Protein AF-A0A433QY68-F1 (afdb_monomer)

Mean predicted aligned error: 8.08 Å

Secondary structure (DSSP, 8-state):
--S----SS--TT--S--SHHHHHHHHHHHHHHHHHTTSS--SS-HHHHHH--EEEEET-TTTHHHH----TT--SGGGS-HHHH-TTSEEEEEESS--HHHHTTTPPPPTTEEEEE--TTSPPPPP-

Structure (mmCIF, N/CA/C/O backbone):
data_AF-A0A433QY68-F1
#
_entry.id   AF-A0A433QY68-F1
#
loop_
_atom_site.group_PDB
_atom_site.id
_atom_site.type_symbol
_atom_site.label_atom_id
_atom_site.label_alt_id
_atom_site.label_comp_id
_atom_site.label_asym_id
_atom_site.label_entity_id
_atom_site.label_seq_id
_atom_site.pdbx_PDB_ins_code
_atom_site.Cartn_x
_atom_site.Cartn_y
_atom_site.Cartn_z
_atom_site.occupancy
_atom_site.B_iso_or_equiv
_atom_site.auth_seq_id
_atom_site.auth_comp_id
_atom_site.auth_asym_id
_atom_site.auth_atom_id
_atom_site.pdbx_PDB_model_num
ATOM 1 N N . MET A 1 1 ? 14.157 -0.987 -27.103 1.00 50.38 1 MET A N 1
ATOM 2 C CA . MET A 1 1 ? 13.584 -0.662 -25.782 1.00 50.38 1 MET A CA 1
ATOM 3 C C . MET A 1 1 ? 14.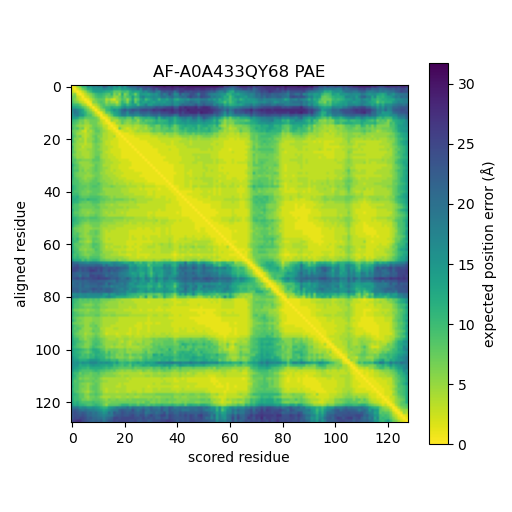743 -0.237 -24.905 1.00 50.38 1 MET A C 1
ATOM 5 O O . MET A 1 1 ? 15.695 -1.000 -24.808 1.00 50.38 1 MET A O 1
ATOM 9 N N . ASP A 1 2 ? 14.707 0.984 -24.376 1.00 59.28 2 ASP A N 1
ATOM 10 C CA . ASP A 1 2 ? 15.854 1.740 -23.837 1.00 59.28 2 ASP A CA 1
ATOM 11 C C . ASP A 1 2 ? 16.405 1.228 -22.486 1.00 59.28 2 ASP A C 1
ATOM 13 O O . ASP A 1 2 ? 16.605 2.000 -21.556 1.00 59.28 2 ASP A O 1
ATOM 17 N N . GLY A 1 3 ? 16.616 -0.082 -22.328 1.00 60.84 3 GLY A N 1
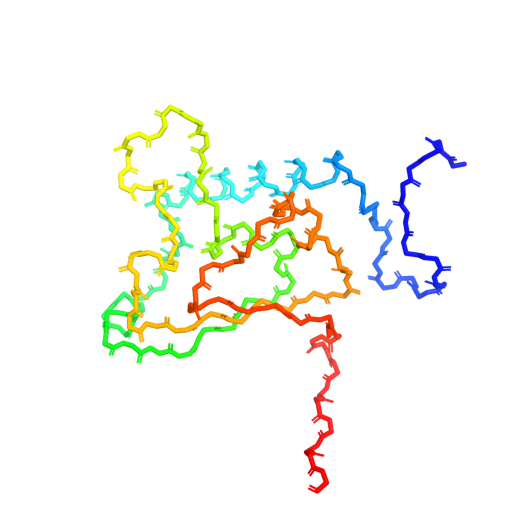ATOM 18 C CA . GLY A 1 3 ? 17.232 -0.663 -21.123 1.00 60.84 3 GLY A CA 1
ATOM 19 C C . GLY A 1 3 ? 16.360 -0.670 -19.857 1.00 60.84 3 GLY A C 1
ATOM 20 O O . GLY A 1 3 ? 16.845 -1.052 -18.797 1.00 60.84 3 GLY A O 1
ATOM 21 N N . ARG A 1 4 ? 15.085 -0.274 -19.957 1.00 67.81 4 ARG A N 1
ATOM 22 C CA . ARG A 1 4 ? 14.089 -0.334 -18.871 1.00 67.81 4 ARG A CA 1
ATOM 23 C C . ARG A 1 4 ? 13.712 -1.785 -18.538 1.00 67.81 4 ARG A C 1
ATOM 25 O O . ARG A 1 4 ? 13.606 -2.618 -19.442 1.00 67.81 4 ARG A O 1
ATOM 32 N N . GLY A 1 5 ? 13.489 -2.077 -17.257 1.00 66.75 5 GLY A N 1
ATOM 33 C CA . GLY A 1 5 ? 13.057 -3.400 -16.793 1.00 66.75 5 GLY A CA 1
ATOM 34 C C . GLY A 1 5 ? 11.572 -3.629 -17.073 1.00 66.75 5 GLY A C 1
ATOM 35 O O . GLY A 1 5 ? 10.768 -2.733 -16.841 1.00 66.75 5 GLY A O 1
ATOM 36 N N . PHE A 1 6 ? 11.197 -4.817 -17.554 1.00 73.19 6 PHE A N 1
ATOM 37 C CA . PHE A 1 6 ? 9.800 -5.233 -17.735 1.00 73.19 6 PHE A CA 1
ATOM 38 C C . PHE A 1 6 ? 9.614 -6.685 -17.288 1.00 73.19 6 PHE A C 1
ATOM 40 O O . PHE A 1 6 ? 10.576 -7.449 -17.164 1.00 73.19 6 PHE A O 1
ATOM 47 N N . LYS A 1 7 ? 8.360 -7.105 -17.090 1.00 68.88 7 LYS A N 1
ATOM 48 C CA . LYS A 1 7 ? 8.036 -8.520 -16.882 1.00 68.88 7 LYS A CA 1
ATOM 49 C C . LYS A 1 7 ? 8.407 -9.318 -18.142 1.00 68.88 7 LYS A C 1
ATOM 51 O O . LYS A 1 7 ? 7.908 -9.031 -19.224 1.00 68.88 7 LYS A O 1
ATOM 56 N N . LEU A 1 8 ? 9.292 -10.308 -17.985 1.00 61.84 8 LEU A N 1
ATOM 57 C CA . LEU A 1 8 ? 9.850 -11.119 -19.081 1.00 61.84 8 LEU A CA 1
ATOM 58 C C . LEU A 1 8 ? 8.807 -12.000 -19.786 1.00 61.84 8 LEU A C 1
ATOM 60 O O . LEU A 1 8 ? 8.969 -12.323 -20.960 1.00 61.84 8 LEU A O 1
ATOM 64 N N . GLU A 1 9 ? 7.744 -12.394 -19.084 1.00 59.09 9 GLU A N 1
ATOM 65 C CA . GLU A 1 9 ? 6.666 -13.184 -19.674 1.00 59.09 9 GLU A CA 1
ATOM 66 C C . GLU A 1 9 ? 5.656 -12.279 -20.379 1.00 59.09 9 GLU A C 1
ATOM 68 O O . GLU A 1 9 ? 5.129 -11.333 -19.793 1.00 59.09 9 GLU A O 1
ATOM 73 N N . THR A 1 10 ? 5.380 -12.611 -21.640 1.00 45.72 10 THR A N 1
ATOM 74 C CA . THR A 1 10 ? 4.569 -11.913 -22.651 1.00 45.72 10 THR A CA 1
ATOM 75 C C . THR A 1 10 ? 3.073 -11.821 -22.327 1.00 45.72 10 THR A C 1
ATOM 77 O O . THR A 1 10 ? 2.229 -11.937 -23.214 1.00 45.72 10 THR A O 1
ATOM 80 N N . ASN A 1 11 ? 2.702 -11.597 -21.068 1.00 51.66 11 ASN A N 1
ATOM 81 C CA . ASN A 1 11 ? 1.333 -11.258 -20.722 1.00 51.66 11 ASN A CA 1
ATOM 82 C C . ASN A 1 11 ? 1.140 -9.735 -20.881 1.00 51.66 11 ASN A C 1
ATOM 84 O O . ASN A 1 11 ? 1.642 -8.985 -20.041 1.00 51.66 11 ASN A O 1
ATOM 88 N N . PRO A 1 12 ? 0.405 -9.248 -21.902 1.00 59.97 12 PRO A N 1
ATOM 89 C CA . PRO A 1 12 ? 0.224 -7.812 -22.156 1.00 59.97 12 PRO A CA 1
ATOM 90 C C . PRO A 1 12 ? -0.582 -7.087 -21.065 1.00 59.97 12 PRO A C 1
ATOM 92 O O . PRO A 1 12 ? -0.813 -5.886 -21.165 1.00 59.97 12 PRO A O 1
ATOM 95 N N . VAL A 1 13 ? -1.027 -7.802 -20.027 1.00 67.06 13 VAL A N 1
ATOM 96 C CA . VAL A 1 13 ? -1.868 -7.279 -18.943 1.00 67.06 13 VAL A CA 1
ATOM 97 C C . VAL A 1 13 ? -1.180 -6.162 -18.145 1.00 67.06 13 VAL A C 1
ATOM 99 O O . VAL A 1 13 ? -1.876 -5.295 -17.627 1.00 67.06 13 VAL A O 1
ATOM 102 N N . TYR A 1 14 ? 0.157 -6.129 -18.071 1.00 70.62 14 TYR A N 1
ATOM 103 C CA . TYR A 1 14 ? 0.884 -5.044 -17.401 1.00 70.62 14 TYR A CA 1
ATOM 104 C C . TYR A 1 14 ? 2.049 -4.527 -18.263 1.00 70.62 14 TYR A C 1
ATOM 106 O O . TYR A 1 14 ? 3.143 -5.089 -18.211 1.00 70.62 14 TYR A O 1
ATOM 114 N N . PRO A 1 15 ? 1.830 -3.472 -19.072 1.00 73.88 15 PRO A N 1
ATOM 115 C CA . PRO A 1 15 ? 2.828 -2.962 -20.013 1.00 73.88 15 PRO A CA 1
ATOM 116 C C . PRO A 1 15 ? 3.825 -1.973 -19.386 1.00 73.88 15 PRO A C 1
ATOM 118 O O . PRO A 1 15 ? 4.661 -1.425 -20.101 1.00 73.88 15 PRO A O 1
ATOM 121 N N . MET A 1 16 ? 3.720 -1.692 -18.084 1.00 78.69 16 MET A N 1
ATOM 122 C CA . MET A 1 16 ? 4.573 -0.705 -17.423 1.00 78.69 16 MET A CA 1
ATOM 123 C C . MET A 1 16 ? 5.942 -1.299 -17.053 1.00 78.69 16 MET A C 1
ATOM 125 O O . MET A 1 16 ? 6.037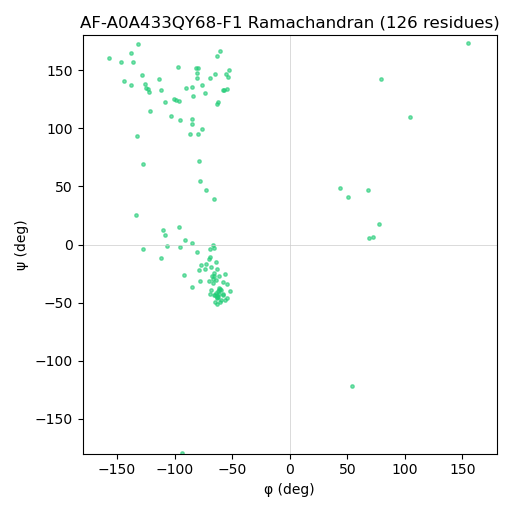 -2.507 -16.806 1.00 78.69 16 MET A O 1
ATOM 129 N N . PRO A 1 17 ? 6.999 -0.466 -16.995 1.00 82.00 17 PRO A N 1
ATOM 130 C CA . PRO A 1 17 ? 8.297 -0.894 -16.488 1.00 82.00 17 PRO A CA 1
ATOM 131 C C . PRO A 1 17 ? 8.224 -1.355 -15.025 1.00 82.00 17 PRO A C 1
ATOM 133 O O . PRO A 1 17 ? 7.247 -1.085 -14.337 1.00 82.00 17 PRO A O 1
ATOM 136 N N . ASN A 1 18 ? 9.261 -2.024 -14.527 1.00 80.25 18 ASN A N 1
ATOM 137 C CA . ASN A 1 18 ? 9.350 -2.501 -13.139 1.00 80.25 18 ASN A CA 1
ATOM 138 C C . ASN A 1 18 ? 10.700 -2.196 -12.463 1.00 80.25 18 ASN A C 1
ATOM 140 O O . ASN A 1 18 ? 11.110 -2.901 -11.549 1.00 80.25 18 ASN A O 1
ATOM 144 N N . ASP A 1 19 ? 11.392 -1.157 -12.920 1.00 82.19 19 ASP A N 1
ATOM 145 C CA . ASP A 1 19 ? 12.687 -0.714 -12.390 1.00 82.19 19 ASP A CA 1
ATOM 146 C C . ASP A 1 19 ? 12.558 0.377 -11.304 1.00 82.19 19 ASP A C 1
ATOM 148 O O . ASP A 1 19 ? 11.467 0.805 -10.920 1.00 82.19 19 ASP A O 1
ATOM 152 N N . SER A 1 20 ? 13.700 0.842 -10.790 1.00 81.88 20 SER A N 1
ATOM 153 C CA . SER A 1 20 ? 13.787 1.844 -9.716 1.00 81.88 20 SER A CA 1
ATOM 154 C C . SER A 1 20 ? 13.099 3.172 -10.039 1.00 81.88 20 SER A C 1
ATOM 156 O O . SER A 1 20 ? 12.561 3.831 -9.142 1.00 81.88 20 SER A O 1
ATOM 158 N N . ASP A 1 21 ? 13.098 3.569 -11.311 1.00 85.38 21 ASP A N 1
ATOM 159 C CA . ASP A 1 21 ? 12.422 4.786 -11.755 1.00 85.38 21 ASP A CA 1
ATOM 160 C C . ASP A 1 21 ? 10.908 4.622 -11.641 1.00 85.38 21 ASP A C 1
ATOM 162 O O . ASP A 1 21 ? 10.211 5.541 -11.204 1.00 85.38 21 ASP A O 1
ATOM 166 N N . GLU A 1 22 ? 10.392 3.436 -11.979 1.00 85.25 22 GLU A N 1
ATOM 167 C CA . GLU A 1 22 ? 8.979 3.128 -11.791 1.00 85.25 22 GLU A CA 1
ATOM 168 C C . GLU A 1 22 ? 8.595 3.092 -10.310 1.00 85.25 22 GLU A C 1
ATOM 170 O O . GLU A 1 22 ? 7.589 3.691 -9.926 1.00 85.25 22 GLU A O 1
ATOM 175 N N . ILE A 1 23 ? 9.413 2.468 -9.457 1.00 84.62 23 ILE A N 1
ATOM 176 C CA . ILE A 1 23 ? 9.202 2.470 -7.999 1.00 84.62 23 ILE A CA 1
ATOM 177 C C . ILE A 1 23 ? 9.093 3.910 -7.483 1.00 84.62 23 ILE A C 1
ATOM 179 O O . ILE A 1 23 ? 8.167 4.252 -6.743 1.00 84.62 23 ILE A O 1
ATOM 183 N N . THR A 1 24 ? 10.005 4.780 -7.919 1.00 85.81 24 THR A N 1
ATOM 184 C CA . THR A 1 24 ? 10.005 6.202 -7.554 1.00 85.81 24 THR A CA 1
ATOM 185 C C . THR A 1 24 ? 8.737 6.903 -8.039 1.00 85.81 24 THR A C 1
ATOM 187 O O . THR A 1 24 ? 8.100 7.633 -7.275 1.00 85.81 24 THR A O 1
ATOM 190 N N . ARG A 1 25 ? 8.321 6.653 -9.287 1.00 88.25 25 ARG A N 1
ATOM 191 C CA . ARG A 1 25 ? 7.085 7.202 -9.860 1.00 88.25 25 ARG A CA 1
ATOM 192 C C . ARG A 1 25 ? 5.852 6.782 -9.054 1.00 88.25 25 ARG A C 1
ATOM 194 O O . ARG A 1 25 ? 5.041 7.641 -8.708 1.00 88.25 25 ARG A O 1
ATOM 201 N N . LEU A 1 26 ? 5.723 5.494 -8.728 1.00 87.62 26 LEU A N 1
ATOM 202 C CA . LEU A 1 26 ? 4.606 4.942 -7.953 1.00 87.62 26 LEU A CA 1
ATOM 203 C C . LEU A 1 26 ? 4.555 5.531 -6.537 1.00 87.62 26 LEU A C 1
ATOM 205 O O . LEU A 1 26 ? 3.494 5.974 -6.093 1.00 87.62 26 LEU A O 1
ATOM 209 N N . ASN A 1 27 ? 5.701 5.624 -5.859 1.00 85.69 27 ASN A N 1
ATOM 210 C CA . ASN A 1 27 ? 5.797 6.223 -4.526 1.00 85.69 27 ASN A CA 1
ATOM 211 C C . ASN A 1 27 ? 5.387 7.704 -4.528 1.00 85.69 27 ASN A C 1
ATOM 213 O O . ASN A 1 27 ? 4.636 8.143 -3.654 1.00 85.69 27 ASN A O 1
ATOM 217 N N . ASN A 1 28 ? 5.830 8.470 -5.530 1.00 86.75 28 ASN A N 1
ATOM 218 C CA . ASN A 1 28 ? 5.474 9.883 -5.670 1.00 86.75 28 ASN A CA 1
ATOM 219 C C . ASN A 1 28 ? 3.974 10.074 -5.912 1.00 86.75 28 ASN A C 1
ATOM 221 O O . ASN A 1 28 ? 3.360 10.961 -5.319 1.00 86.75 28 ASN A O 1
ATOM 225 N N . ILE A 1 29 ? 3.367 9.231 -6.749 1.00 89.19 29 ILE A N 1
ATOM 226 C CA . ILE A 1 29 ? 1.922 9.273 -6.994 1.00 89.19 29 ILE A CA 1
ATOM 227 C C . ILE A 1 29 ? 1.154 8.959 -5.714 1.00 89.19 29 ILE A C 1
ATOM 229 O O . ILE A 1 29 ? 0.240 9.704 -5.364 1.00 89.19 29 ILE A O 1
ATOM 233 N N . GLN A 1 30 ? 1.550 7.918 -4.979 1.00 86.25 30 GLN A N 1
ATOM 234 C CA . GLN A 1 30 ? 0.908 7.577 -3.712 1.00 86.25 30 GLN A CA 1
ATOM 235 C C . GLN A 1 30 ? 0.969 8.743 -2.717 1.00 86.25 30 GLN A C 1
ATOM 237 O O . GLN A 1 30 ? -0.029 9.060 -2.069 1.00 86.25 30 GLN A O 1
ATOM 242 N N . TYR A 1 31 ? 2.116 9.423 -2.631 1.00 84.25 31 TYR A N 1
ATOM 243 C CA . TYR A 1 31 ? 2.269 10.616 -1.803 1.00 84.25 31 TYR A CA 1
ATOM 244 C C . TYR A 1 31 ? 1.327 11.746 -2.228 1.00 84.25 31 TYR A C 1
ATOM 246 O O . TYR A 1 31 ? 0.630 12.306 -1.383 1.00 84.25 31 TYR A O 1
ATOM 254 N N . LEU A 1 32 ? 1.281 12.069 -3.523 1.00 87.81 32 LEU A N 1
ATOM 255 C CA . LEU A 1 32 ? 0.415 13.125 -4.048 1.00 87.81 32 LEU A CA 1
ATOM 256 C C . LEU A 1 32 ? -1.062 12.824 -3.791 1.00 87.81 32 LEU A C 1
ATOM 258 O O . LEU A 1 32 ? -1.808 13.729 -3.425 1.00 87.81 32 LEU A O 1
ATOM 262 N N . ILE A 1 33 ? -1.474 11.560 -3.918 1.00 87.31 33 ILE A N 1
ATOM 263 C CA . ILE A 1 33 ? -2.833 11.121 -3.592 1.00 87.31 33 ILE A CA 1
ATOM 264 C C . ILE A 1 33 ? -3.111 11.325 -2.102 1.00 87.31 33 ILE A C 1
ATOM 266 O O . ILE A 1 33 ? -4.100 11.971 -1.760 1.00 87.31 33 ILE A O 1
ATOM 270 N N . CYS A 1 34 ? -2.239 10.847 -1.208 1.00 85.38 34 CYS A N 1
ATOM 271 C CA . CYS A 1 34 ? -2.429 11.035 0.232 1.00 85.38 34 CYS A CA 1
ATOM 272 C C . CYS A 1 34 ? -2.440 12.520 0.624 1.00 85.38 34 CYS A C 1
ATOM 274 O O . CYS A 1 34 ? -3.223 12.929 1.480 1.00 85.38 34 CYS A O 1
ATOM 276 N N . TYR A 1 35 ? -1.606 13.343 -0.016 1.00 84.38 35 TYR A N 1
ATOM 277 C CA . TYR A 1 35 ? -1.589 14.788 0.187 1.00 84.38 35 TYR A CA 1
ATOM 278 C C . TYR A 1 35 ? -2.896 15.432 -0.287 1.00 84.38 35 TYR A C 1
ATOM 280 O O . TYR A 1 35 ? -3.533 16.155 0.473 1.00 84.38 35 TYR A O 1
ATOM 288 N N . ALA A 1 36 ? -3.356 15.133 -1.502 1.00 87.25 36 ALA A N 1
ATOM 289 C CA . ALA A 1 36 ? -4.616 15.657 -2.027 1.00 87.25 36 ALA A CA 1
ATOM 290 C C . ALA A 1 36 ? -5.818 15.229 -1.167 1.00 87.25 36 ALA A C 1
ATOM 292 O O . ALA A 1 36 ? -6.724 16.020 -0.909 1.00 87.25 36 ALA A O 1
ATOM 293 N N . LEU A 1 37 ? -5.801 13.993 -0.663 1.00 85.69 37 LEU A N 1
ATOM 294 C CA . LEU A 1 37 ? -6.811 13.469 0.248 1.00 85.69 37 LEU A CA 1
ATOM 295 C C . LEU A 1 37 ? -6.602 13.911 1.701 1.00 85.69 37 LEU A C 1
ATOM 297 O O . LEU A 1 37 ? -7.471 13.640 2.520 1.00 85.69 37 LEU A O 1
ATOM 301 N N . GLN A 1 38 ? -5.514 14.595 2.058 1.00 85.56 38 GLN A N 1
ATOM 302 C CA . GLN A 1 38 ? -5.190 14.932 3.453 1.00 85.56 38 GLN A CA 1
ATOM 303 C C . GLN A 1 38 ? -5.264 13.700 4.381 1.00 85.56 38 GLN A C 1
ATOM 305 O O . GLN A 1 38 ? -5.820 13.758 5.477 1.00 85.56 38 GLN A 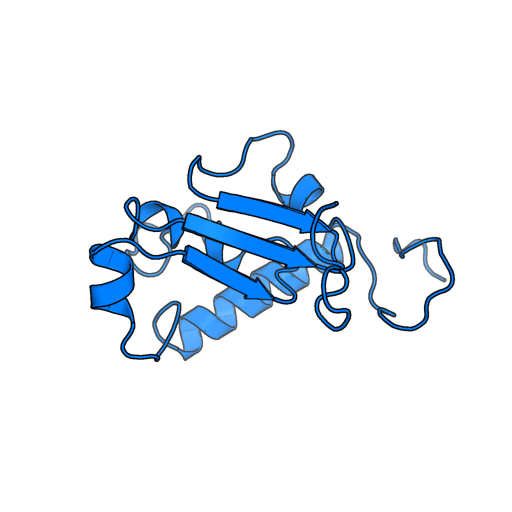O 1
ATOM 310 N N . GLY A 1 39 ? -4.775 12.553 3.905 1.00 83.38 39 GLY A N 1
ATOM 311 C CA . GLY A 1 39 ? -4.861 11.267 4.592 1.00 83.38 39 GLY A CA 1
ATOM 312 C C . GLY A 1 39 ? -4.797 10.081 3.631 1.00 83.38 39 GLY A C 1
ATOM 313 O O . GLY A 1 39 ? -4.818 10.241 2.415 1.00 83.38 39 GLY A O 1
ATOM 314 N N . HIS A 1 40 ? -4.735 8.870 4.185 1.00 85.81 40 HIS A N 1
ATOM 315 C CA . HIS A 1 40 ? -4.590 7.633 3.402 1.00 85.81 40 HIS A CA 1
ATOM 316 C C . HIS A 1 40 ? -5.889 7.142 2.756 1.00 85.81 40 HIS A C 1
ATOM 318 O O . HIS A 1 40 ? -5.851 6.366 1.805 1.00 85.81 40 HIS A O 1
ATOM 324 N N . PHE A 1 41 ? -7.038 7.552 3.289 1.00 89.00 41 PHE A N 1
ATOM 325 C CA . PHE A 1 41 ? -8.360 7.147 2.822 1.00 89.00 41 PHE A CA 1
ATOM 326 C C . PHE A 1 41 ? -9.416 8.179 3.242 1.00 89.00 41 PHE A C 1
ATOM 328 O O . PHE A 1 41 ? -9.209 8.965 4.166 1.00 89.00 41 PHE A O 1
ATOM 335 N N . LYS A 1 42 ? -10.571 8.160 2.568 1.00 90.38 42 LYS A N 1
ATOM 336 C CA . LYS A 1 42 ? -11.763 8.956 2.927 1.00 90.38 42 LYS A CA 1
ATOM 337 C C . LYS A 1 42 ? -12.943 8.121 3.413 1.00 90.38 42 LYS A C 1
ATOM 339 O O . LYS A 1 42 ? -13.910 8.673 3.927 1.00 90.38 42 LYS A O 1
ATOM 344 N N . ALA A 1 43 ? -12.874 6.803 3.247 1.00 90.94 43 ALA A N 1
ATOM 345 C CA . ALA A 1 43 ? -13.914 5.901 3.712 1.00 90.94 43 ALA A CA 1
ATOM 346 C C . ALA A 1 43 ? -14.014 5.931 5.253 1.00 90.94 43 ALA A C 1
ATOM 348 O O . ALA A 1 43 ? -12.985 6.049 5.923 1.00 90.94 43 ALA A O 1
ATOM 349 N N . PRO A 1 44 ? -15.214 5.771 5.838 1.00 94.56 44 PRO A N 1
ATOM 350 C CA . PRO A 1 44 ? -15.423 5.796 7.288 1.00 94.56 44 PRO A CA 1
ATOM 351 C C . PRO A 1 44 ? -14.997 4.472 7.957 1.00 94.56 44 PRO A C 1
ATOM 353 O O . PRO A 1 44 ? -15.771 3.808 8.644 1.00 94.56 44 PRO A O 1
ATOM 356 N N . VAL A 1 45 ? -13.750 4.054 7.730 1.00 94.12 45 VAL A N 1
ATOM 357 C CA . VAL A 1 45 ? -13.195 2.764 8.178 1.00 94.12 45 VAL A CA 1
ATOM 358 C C . VAL A 1 45 ? -12.221 2.900 9.346 1.00 94.12 45 VAL A C 1
ATOM 360 O O . VAL A 1 45 ? -11.747 1.892 9.858 1.00 94.12 45 VAL A O 1
ATOM 363 N N . GLU A 1 46 ? -11.948 4.119 9.812 1.00 93.81 46 GLU A N 1
ATOM 364 C CA . GLU A 1 46 ? -10.946 4.385 10.850 1.00 93.81 46 GLU A CA 1
ATOM 365 C C . GLU A 1 46 ? -11.192 3.585 12.139 1.00 93.81 46 GLU A C 1
ATOM 367 O O . GLU A 1 46 ? -10.290 2.914 12.633 1.00 93.81 46 GLU A O 1
ATOM 372 N N . GLU A 1 47 ? -12.424 3.573 12.648 1.00 96.44 47 GLU A N 1
ATOM 373 C CA . GLU A 1 47 ? -12.756 2.809 13.857 1.00 96.44 47 GLU A CA 1
ATOM 374 C C . GLU A 1 47 ? -12.651 1.294 13.642 1.00 96.44 47 GLU A C 1
ATOM 376 O O . GLU A 1 47 ? -12.303 0.552 14.558 1.00 96.44 47 GLU A O 1
ATOM 381 N N . HIS A 1 48 ? -12.887 0.814 12.419 1.00 97.31 48 HIS A N 1
ATOM 382 C CA . HIS A 1 48 ? -12.676 -0.592 12.076 1.00 97.31 48 HIS A CA 1
ATOM 383 C C . HIS A 1 48 ? -11.179 -0.925 12.079 1.00 97.31 48 HIS A C 1
ATOM 385 O O . HIS A 1 48 ? -10.774 -1.933 12.654 1.00 97.31 48 HIS A O 1
ATOM 391 N N . LEU A 1 49 ? -10.350 -0.042 11.518 1.00 95.69 49 LEU A N 1
ATOM 392 C CA . LEU A 1 49 ? -8.895 -0.182 11.514 1.00 95.69 49 LEU A CA 1
ATOM 393 C C . LEU A 1 49 ? -8.304 -0.165 12.933 1.00 95.69 49 LEU A C 1
ATOM 395 O O . LEU A 1 49 ? -7.417 -0.966 13.233 1.00 95.69 49 LEU A O 1
ATOM 399 N N . LYS A 1 50 ? -8.821 0.693 13.824 1.00 95.44 50 LYS A N 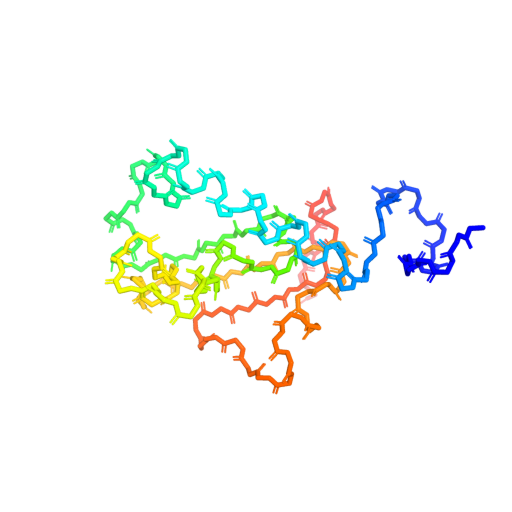1
ATOM 400 C CA . LYS A 1 50 ? -8.429 0.730 15.245 1.00 95.44 50 LYS A CA 1
ATOM 401 C C . LYS A 1 50 ? -8.809 -0.553 15.986 1.00 95.44 50 LYS A C 1
ATOM 403 O O . LYS A 1 50 ? -7.993 -1.081 16.739 1.00 95.44 50 LYS A O 1
ATOM 408 N N . ARG A 1 51 ? -10.023 -1.075 15.756 1.00 97.12 51 ARG A N 1
ATOM 409 C CA . ARG A 1 51 ? -10.480 -2.351 16.344 1.00 97.12 51 ARG A CA 1
ATOM 410 C C . ARG A 1 51 ? -9.670 -3.552 15.859 1.00 97.12 51 ARG A C 1
ATOM 412 O O . ARG A 1 51 ? -9.519 -4.510 16.608 1.00 97.12 51 ARG A O 1
ATOM 419 N N . GLY A 1 52 ? -9.155 -3.484 14.636 1.00 96.88 52 GLY A N 1
ATOM 420 C CA . GLY A 1 52 ? -8.400 -4.555 14.005 1.00 96.88 52 GLY A CA 1
ATOM 421 C C . GLY A 1 52 ? -9.232 -5.281 12.958 1.00 96.88 52 GLY A C 1
ATOM 422 O O . GLY A 1 52 ? -10.169 -6.014 13.270 1.00 96.88 52 GLY A O 1
ATOM 423 N N . ILE A 1 53 ? -8.874 -5.074 11.694 1.00 97.25 53 ILE A N 1
ATOM 424 C CA . ILE A 1 53 ? -9.461 -5.757 10.540 1.00 97.25 53 ILE A CA 1
ATOM 425 C C . ILE A 1 53 ? -8.365 -6.294 9.621 1.00 97.25 53 ILE A C 1
ATOM 427 O O . ILE A 1 53 ? -7.176 -6.022 9.796 1.00 97.25 53 ILE A O 1
ATOM 431 N N . ARG A 1 54 ? -8.777 -7.075 8.623 1.00 96.56 54 ARG A N 1
ATOM 432 C CA . ARG A 1 54 ? -7.910 -7.479 7.517 1.00 96.56 54 ARG A CA 1
ATOM 433 C C . ARG A 1 54 ? -8.189 -6.583 6.320 1.00 96.56 54 ARG A C 1
ATOM 435 O O . ARG A 1 54 ? -9.335 -6.491 5.884 1.00 96.56 54 ARG A O 1
ATOM 442 N N . VAL A 1 55 ? -7.149 -5.938 5.814 1.00 95.88 55 VAL A N 1
ATOM 443 C CA . VAL A 1 55 ? -7.204 -4.996 4.697 1.00 95.88 55 VAL A CA 1
ATOM 444 C C . VAL A 1 55 ? -6.490 -5.609 3.501 1.00 95.88 55 VAL A C 1
ATOM 446 O O . VAL A 1 55 ? -5.385 -6.131 3.639 1.00 95.88 55 VAL A O 1
ATOM 449 N N . LEU A 1 56 ? -7.128 -5.536 2.336 1.00 94.44 56 LEU A N 1
ATOM 450 C CA . LEU A 1 56 ? -6.553 -5.946 1.060 1.00 94.44 56 LEU A CA 1
ATOM 451 C C . LEU A 1 56 ? -6.251 -4.698 0.225 1.00 94.44 56 LEU A C 1
ATOM 453 O O . LEU A 1 56 ? -7.158 -3.917 -0.055 1.00 94.44 56 LEU A O 1
ATOM 457 N N . ASP A 1 57 ? -4.992 -4.542 -0.167 1.00 92.56 57 ASP A N 1
ATOM 458 C CA . ASP A 1 57 ? -4.503 -3.512 -1.082 1.00 92.56 57 ASP A CA 1
ATOM 459 C C . ASP A 1 57 ? -4.268 -4.159 -2.459 1.00 92.56 57 ASP A C 1
ATOM 461 O O . ASP A 1 57 ? -3.427 -5.052 -2.614 1.00 92.56 57 ASP A O 1
ATOM 465 N N . VAL A 1 58 ? -5.095 -3.795 -3.439 1.00 92.44 58 VAL A N 1
ATOM 466 C CA . VAL A 1 58 ? -5.138 -4.426 -4.767 1.00 92.44 58 VAL A CA 1
ATOM 467 C C . VAL A 1 58 ? -4.381 -3.571 -5.769 1.00 92.44 58 VAL A C 1
ATOM 469 O O . VAL A 1 58 ? -4.722 -2.408 -5.957 1.00 92.44 58 VAL A O 1
ATOM 472 N N . GLY A 1 59 ? -3.404 -4.163 -6.458 1.00 89.38 59 GLY A N 1
ATOM 473 C CA . GLY A 1 59 ? -2.488 -3.407 -7.310 1.00 89.38 59 GLY A CA 1
ATOM 474 C C . GLY A 1 59 ? -1.579 -2.519 -6.465 1.00 89.38 59 GLY A C 1
ATOM 475 O O . GLY A 1 59 ? -1.451 -1.325 -6.731 1.00 89.38 59 GLY A O 1
ATOM 476 N N . CYS A 1 60 ? -1.005 -3.089 -5.400 1.00 90.38 60 CYS A N 1
ATOM 477 C CA . CYS A 1 60 ? -0.286 -2.323 -4.385 1.00 90.38 60 CYS A CA 1
ATOM 478 C C . CYS A 1 60 ? 1.038 -1.720 -4.890 1.00 90.38 60 CYS A C 1
ATOM 480 O O . CYS A 1 60 ? 1.660 -0.926 -4.178 1.00 90.38 60 CYS A O 1
ATOM 482 N N . GLY A 1 61 ? 1.514 -2.110 -6.079 1.00 89.62 61 GLY A N 1
ATOM 483 C CA . GLY A 1 61 ? 2.783 -1.675 -6.652 1.00 89.62 61 GLY A CA 1
ATOM 484 C C . GLY A 1 61 ? 3.948 -1.927 -5.695 1.00 89.62 61 GLY A C 1
ATOM 485 O O . GLY A 1 61 ? 4.166 -3.043 -5.229 1.00 89.62 61 GLY A O 1
ATOM 486 N N . ALA A 1 62 ? 4.667 -0.859 -5.347 1.00 87.19 62 ALA A N 1
ATOM 487 C CA . ALA A 1 62 ? 5.759 -0.868 -4.370 1.00 87.19 62 ALA A CA 1
ATOM 488 C C . ALA A 1 62 ? 5.308 -1.089 -2.904 1.00 87.19 62 ALA A C 1
ATOM 490 O O . ALA A 1 62 ? 6.137 -1.155 -2.000 1.00 87.19 62 ALA A O 1
ATOM 491 N N . GLY A 1 63 ? 4.001 -1.171 -2.632 1.00 87.81 63 GLY A N 1
ATOM 492 C CA . GLY A 1 63 ? 3.450 -1.345 -1.284 1.00 87.81 63 GLY A CA 1
ATOM 493 C C . GLY A 1 63 ? 3.436 -0.062 -0.448 1.00 87.81 63 GLY A C 1
ATOM 494 O O . GLY A 1 63 ? 3.325 -0.112 0.783 1.00 87.81 63 GLY A O 1
ATOM 495 N N . ALA A 1 64 ? 3.561 1.095 -1.102 1.00 86.44 64 ALA A N 1
ATOM 496 C CA . ALA A 1 64 ? 3.698 2.398 -0.465 1.00 86.44 64 ALA A CA 1
ATOM 497 C C . ALA A 1 64 ? 2.504 2.760 0.432 1.00 86.44 64 ALA A C 1
ATOM 499 O O . ALA A 1 64 ? 2.696 3.268 1.532 1.00 86.44 64 ALA A O 1
ATOM 500 N N . TRP A 1 65 ? 1.272 2.449 0.034 1.00 88.00 65 TRP A N 1
ATOM 501 C CA . TRP A 1 65 ? 0.096 2.800 0.836 1.00 88.00 65 TRP A CA 1
ATOM 502 C C . TRP A 1 65 ? 0.158 2.209 2.257 1.00 88.00 65 TRP A C 1
ATOM 504 O O . TRP A 1 65 ? -0.046 2.906 3.252 1.00 88.00 65 TRP A O 1
ATOM 514 N N . CYS A 1 66 ? 0.566 0.942 2.368 1.00 86.19 66 CYS A N 1
ATOM 515 C CA . CYS A 1 66 ? 0.714 0.264 3.654 1.00 86.19 66 CYS A CA 1
ATOM 516 C C . CYS A 1 66 ? 1.999 0.658 4.408 1.00 86.19 66 CYS A C 1
ATOM 518 O O . CYS A 1 66 ? 2.028 0.628 5.644 1.00 86.19 66 CYS A O 1
ATOM 520 N N . THR A 1 67 ? 3.079 0.985 3.684 1.00 81.19 67 THR A N 1
ATOM 521 C CA . THR A 1 67 ? 4.450 0.954 4.232 1.00 81.19 67 THR A CA 1
ATOM 522 C C . THR A 1 67 ? 5.284 2.223 4.068 1.00 81.19 67 THR A C 1
ATOM 524 O O . THR A 1 67 ? 6.399 2.267 4.600 1.00 81.19 67 THR A O 1
ATOM 527 N N . LEU A 1 68 ? 4.796 3.254 3.383 1.00 70.06 68 LEU A N 1
ATOM 528 C CA . LEU A 1 68 ? 5.595 4.434 3.064 1.00 70.06 68 LEU A CA 1
ATOM 529 C C . LEU A 1 68 ? 5.814 5.319 4.298 1.00 70.06 68 LEU A C 1
ATOM 531 O O . LEU A 1 68 ? 4.876 5.687 5.002 1.00 70.06 68 LEU A O 1
ATOM 535 N N . ASN A 1 69 ? 7.078 5.679 4.523 1.00 52.84 69 ASN A N 1
ATOM 536 C CA . ASN A 1 69 ? 7.454 6.914 5.202 1.00 52.84 69 ASN A CA 1
ATOM 537 C C . ASN A 1 69 ? 7.711 7.925 4.083 1.00 52.84 69 ASN A C 1
ATOM 539 O O . ASN A 1 69 ? 8.701 7.794 3.362 1.00 52.84 69 ASN A O 1
ATOM 543 N N . SER A 1 70 ? 6.825 8.889 3.876 1.00 47.44 70 SER A N 1
ATOM 544 C CA . SER A 1 70 ? 7.047 9.884 2.827 1.00 47.44 70 SER A CA 1
ATOM 545 C C . SER A 1 70 ?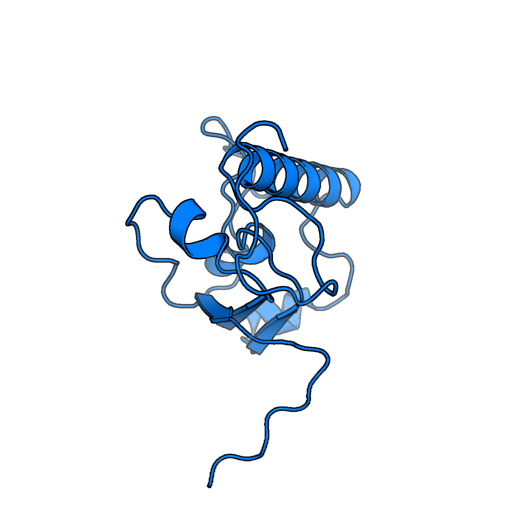 8.095 10.884 3.314 1.00 47.44 70 SER A C 1
ATOM 547 O O . SER A 1 70 ? 7.741 11.792 4.045 1.00 47.44 70 SER A O 1
ATOM 549 N N . PHE A 1 71 ? 9.351 10.717 2.890 1.00 48.28 71 PHE A N 1
ATOM 550 C CA . PHE A 1 71 ? 10.527 11.579 3.119 1.00 48.28 71 PHE A CA 1
ATOM 551 C C . PHE A 1 71 ? 11.271 11.489 4.476 1.00 48.28 71 PHE A C 1
ATOM 553 O O . PHE A 1 71 ? 10.656 11.429 5.536 1.00 48.28 71 PHE A O 1
ATOM 560 N N . PRO A 1 72 ? 12.622 11.590 4.467 1.00 44.78 72 PRO A N 1
ATOM 561 C CA . PRO A 1 72 ? 13.469 11.616 5.671 1.00 44.78 72 PRO A CA 1
ATOM 562 C C . PRO A 1 72 ? 13.282 12.859 6.562 1.00 44.78 72 PRO A C 1
ATOM 564 O O . PRO A 1 72 ? 13.887 12.940 7.625 1.00 44.78 72 PRO A O 1
ATOM 567 N N . PHE A 1 73 ? 12.441 13.815 6.156 1.00 47.66 73 PHE A N 1
ATOM 568 C CA . PHE A 1 73 ? 12.147 15.040 6.911 1.00 47.66 73 PHE A CA 1
ATOM 569 C C . PHE A 1 73 ? 10.718 15.070 7.491 1.00 47.66 73 PHE A C 1
ATOM 571 O O . PHE A 1 73 ? 10.218 16.104 7.927 1.00 47.66 73 PHE A O 1
ATOM 578 N N . ALA A 1 74 ? 10.029 13.932 7.481 1.00 47.12 74 ALA A N 1
ATOM 579 C CA . ALA A 1 74 ? 8.631 13.818 7.856 1.00 47.12 74 ALA A CA 1
ATOM 580 C C . ALA A 1 74 ? 8.419 13.609 9.360 1.00 47.12 74 ALA A C 1
ATOM 582 O O . ALA A 1 74 ? 8.415 12.484 9.854 1.00 47.12 74 ALA A O 1
ATOM 583 N N . THR A 1 75 ? 8.180 14.693 10.095 1.00 50.41 75 THR A N 1
ATOM 584 C CA . THR A 1 75 ? 7.670 14.660 11.480 1.00 50.41 75 THR A CA 1
ATOM 585 C C . THR A 1 75 ? 6.136 14.702 11.555 1.00 50.41 75 THR A C 1
ATOM 587 O O . THR A 1 75 ? 5.574 14.738 12.648 1.00 50.41 75 THR A O 1
ATOM 590 N N . SER A 1 76 ? 5.431 14.683 10.413 1.00 56.69 76 SER A N 1
ATOM 591 C CA . SER A 1 76 ? 3.970 14.818 10.364 1.00 56.69 76 SER A CA 1
ATOM 592 C C . SER A 1 7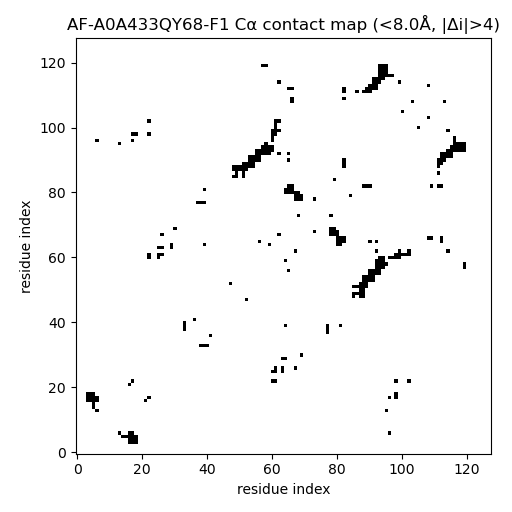6 ? 3.229 13.483 10.565 1.00 56.69 76 SER A C 1
ATOM 594 O O . SER A 1 76 ? 3.558 12.495 9.902 1.00 56.69 76 SER A O 1
ATOM 596 N N . PRO A 1 77 ? 2.153 13.437 11.383 1.00 52.69 77 PRO A N 1
ATOM 597 C CA . PRO A 1 77 ? 1.282 12.266 11.522 1.00 52.69 77 PRO A CA 1
ATOM 598 C C . PRO A 1 77 ? 0.667 11.771 10.206 1.00 52.69 77 PRO A C 1
ATOM 600 O O . PRO A 1 77 ? 0.390 10.582 10.076 1.00 52.69 77 PRO A O 1
ATOM 603 N N . LEU A 1 78 ? 0.516 12.656 9.212 1.00 51.03 78 LEU A N 1
ATOM 604 C CA . LEU A 1 78 ? 0.013 12.316 7.874 1.00 51.03 78 LEU A CA 1
ATOM 605 C C . LEU A 1 78 ? 0.996 11.477 7.042 1.00 51.03 78 LEU A C 1
ATOM 607 O O . LEU A 1 78 ? 0.616 10.934 6.009 1.00 51.03 78 LEU A O 1
ATOM 611 N N . GLN A 1 79 ? 2.251 11.368 7.477 1.00 50.91 79 GLN A N 1
ATOM 612 C CA . GLN A 1 79 ? 3.321 10.668 6.760 1.00 50.91 79 GLN A CA 1
ATOM 613 C C . GLN A 1 79 ? 3.721 9.347 7.441 1.00 50.91 79 GLN A C 1
ATOM 615 O O . GLN A 1 79 ? 4.698 8.717 7.037 1.00 50.91 79 GLN A O 1
ATOM 620 N N . GLN A 1 80 ? 2.966 8.911 8.460 1.00 61.09 80 GLN A N 1
ATOM 621 C CA . GLN A 1 80 ? 3.162 7.616 9.111 1.00 61.09 80 GLN A CA 1
ATOM 622 C C . GLN A 1 80 ? 2.528 6.473 8.306 1.00 61.09 80 GLN A C 1
ATOM 624 O O . GLN A 1 80 ? 1.433 6.603 7.754 1.00 61.09 80 GLN A O 1
ATOM 629 N N . LYS A 1 81 ? 3.206 5.321 8.312 1.00 77.50 81 LYS A N 1
ATOM 630 C CA . LYS A 1 81 ? 2.741 4.064 7.706 1.00 77.50 81 LYS A CA 1
ATOM 631 C C . LYS A 1 81 ? 1.392 3.650 8.300 1.00 77.50 81 LYS A C 1
ATOM 633 O O . LYS A 1 81 ? 1.282 3.577 9.526 1.00 77.50 81 LYS A O 1
ATOM 638 N N . LEU A 1 82 ? 0.414 3.268 7.472 1.00 86.94 82 LEU A N 1
ATOM 639 C CA . LEU A 1 82 ? -0.858 2.693 7.946 1.00 86.94 82 LEU A CA 1
ATOM 640 C C . LEU A 1 82 ? -0.644 1.522 8.906 1.00 86.94 82 LEU A C 1
ATOM 642 O O . LEU A 1 82 ? -1.294 1.441 9.945 1.00 86.94 82 LEU A O 1
ATOM 646 N N . ALA A 1 83 ? 0.341 0.678 8.603 1.00 88.25 83 ALA A N 1
ATOM 647 C CA . ALA A 1 83 ? 0.757 -0.431 9.449 1.00 88.25 83 ALA A CA 1
ATOM 648 C C . ALA A 1 83 ? 1.109 -0.013 10.891 1.00 88.25 83 ALA A C 1
ATOM 650 O O . ALA A 1 83 ? 0.854 -0.762 11.830 1.00 88.25 83 ALA A O 1
ATOM 651 N N . ARG A 1 84 ? 1.681 1.186 11.075 1.00 87.06 84 ARG A N 1
ATOM 652 C CA . ARG A 1 84 ? 2.026 1.740 12.394 1.00 87.06 84 ARG A CA 1
ATOM 653 C C . ARG A 1 84 ? 0.850 2.445 13.057 1.00 87.06 84 ARG A C 1
ATOM 655 O O . ARG A 1 84 ? 0.718 2.362 14.270 1.00 87.06 84 ARG A O 1
ATOM 662 N N . LEU A 1 85 ? 0.021 3.129 12.270 1.00 88.50 85 LEU A N 1
ATOM 663 C CA . LEU A 1 85 ? -1.177 3.811 12.768 1.00 88.50 85 LEU A CA 1
ATOM 664 C C . LEU A 1 85 ? -2.227 2.816 13.281 1.00 88.50 85 LEU A C 1
ATOM 666 O O . LEU A 1 85 ? -2.933 3.107 14.243 1.00 88.50 85 LEU A O 1
ATOM 670 N N . TYR A 1 86 ? -2.303 1.636 12.664 1.00 93.06 86 TYR A N 1
ATOM 671 C CA . TYR A 1 86 ? -3.302 0.614 12.964 1.00 93.06 86 TYR A CA 1
ATOM 672 C C . TYR A 1 86 ? -2.639 -0.745 13.236 1.00 93.06 86 TYR A C 1
ATOM 674 O O . TYR A 1 86 ? -2.786 -1.673 12.438 1.00 93.06 86 TYR A O 1
ATOM 682 N N . PRO A 1 87 ? -1.913 -0.894 14.362 1.00 94.25 87 PRO A N 1
ATOM 683 C CA . PRO A 1 87 ? -1.167 -2.117 14.674 1.00 94.25 87 PRO A CA 1
ATOM 684 C C . PRO A 1 87 ? -2.076 -3.331 14.914 1.00 94.25 87 PRO A C 1
ATOM 686 O O . PRO A 1 87 ? -1.653 -4.463 14.705 1.00 94.25 87 PRO A O 1
ATOM 689 N N . SER A 1 88 ? -3.332 -3.101 15.311 1.00 96.50 88 SER A N 1
ATOM 690 C CA . SER A 1 88 ? -4.355 -4.143 15.471 1.00 96.50 88 SER A CA 1
ATOM 691 C C . SER A 1 88 ? -4.875 -4.686 14.135 1.00 96.50 88 SER A C 1
ATOM 693 O O . SER A 1 88 ? -5.524 -5.729 14.107 1.00 96.50 88 SER A O 1
ATOM 695 N N . SER A 1 89 ? -4.639 -3.972 13.031 1.00 96.81 89 SER A N 1
ATOM 696 C CA . SER A 1 89 ? -5.049 -4.383 11.689 1.00 96.81 89 SER A CA 1
ATOM 697 C C . SER A 1 89 ? -3.908 -5.054 10.942 1.00 96.81 89 SER A C 1
ATOM 699 O O . SER A 1 89 ? -2.735 -4.761 11.164 1.00 96.81 89 SER A O 1
ATOM 701 N N . THR A 1 90 ? -4.277 -5.934 10.016 1.00 96.50 90 THR A N 1
ATOM 702 C CA . THR A 1 90 ? -3.347 -6.614 9.110 1.00 96.50 90 THR A CA 1
ATOM 703 C C . THR A 1 90 ? -3.596 -6.170 7.679 1.00 96.50 90 THR A C 1
ATOM 705 O O . THR A 1 90 ? -4.742 -5.968 7.276 1.00 96.50 90 THR A O 1
ATOM 708 N N . PHE A 1 91 ? -2.521 -6.029 6.916 1.00 95.00 91 PHE A N 1
ATOM 709 C CA . PHE A 1 91 ? -2.539 -5.532 5.550 1.00 95.00 91 PHE A CA 1
ATOM 710 C C . PHE A 1 91 ? -1.918 -6.570 4.618 1.00 95.00 91 PHE A C 1
ATOM 712 O O . PHE A 1 91 ? -0.836 -7.100 4.882 1.00 95.00 91 PHE A O 1
ATOM 719 N N . VAL A 1 92 ? -2.609 -6.862 3.522 1.00 94.44 92 VAL A N 1
ATOM 720 C CA . VAL A 1 92 ? -2.123 -7.745 2.462 1.00 94.44 92 VAL A CA 1
ATOM 721 C C . VAL A 1 92 ? -2.108 -6.954 1.165 1.00 94.44 92 VAL A C 1
ATOM 723 O O . VAL A 1 92 ? -3.165 -6.556 0.685 1.00 94.44 92 VAL A O 1
ATOM 726 N N . GLY A 1 93 ? -0.923 -6.719 0.610 1.00 92.19 93 GLY A N 1
ATOM 727 C CA . GLY A 1 93 ? -0.758 -6.139 -0.719 1.00 92.19 93 GLY A CA 1
ATOM 728 C C . GLY A 1 93 ? -0.704 -7.227 -1.785 1.00 92.19 93 GLY A C 1
ATOM 729 O O . GLY A 1 93 ? -0.017 -8.235 -1.615 1.00 92.19 93 GLY A O 1
ATOM 730 N N . THR A 1 94 ? -1.429 -7.035 -2.881 1.00 91.94 94 THR A N 1
ATOM 731 C CA . THR A 1 94 ? -1.392 -7.927 -4.044 1.00 91.94 94 THR A CA 1
ATOM 732 C C . THR A 1 94 ? -1.014 -7.150 -5.288 1.00 91.94 94 THR A C 1
ATOM 734 O O . THR A 1 94 ? -1.563 -6.076 -5.531 1.00 91.94 94 THR A O 1
ATOM 737 N N . ASP A 1 95 ? -0.097 -7.694 -6.081 1.00 89.44 95 ASP A N 1
ATOM 738 C CA . ASP A 1 95 ? 0.261 -7.124 -7.378 1.00 89.44 95 ASP A CA 1
ATOM 739 C C . ASP A 1 95 ? 0.640 -8.221 -8.383 1.00 89.44 95 ASP A C 1
ATOM 741 O O . ASP A 1 95 ? 1.031 -9.329 -8.013 1.00 89.44 95 ASP A O 1
ATOM 745 N N . LEU A 1 96 ? 0.535 -7.913 -9.673 1.00 87.62 96 LEU A N 1
ATOM 746 C CA . LEU A 1 96 ? 0.943 -8.791 -10.768 1.00 87.62 96 LEU A CA 1
ATOM 747 C C . LEU A 1 96 ? 2.464 -8.876 -10.926 1.00 87.62 96 LEU A C 1
ATOM 749 O O . LEU A 1 96 ? 2.964 -9.815 -11.568 1.00 87.62 96 LEU A O 1
ATOM 753 N N . VAL A 1 97 ? 3.184 -7.877 -10.410 1.00 83.12 97 VAL A N 1
ATOM 754 C CA . VAL A 1 97 ? 4.635 -7.741 -10.519 1.00 83.12 97 VAL A CA 1
ATOM 755 C C . VAL A 1 97 ? 5.249 -7.574 -9.134 1.00 83.12 97 VAL A C 1
ATOM 757 O O . VAL A 1 97 ? 4.749 -6.848 -8.281 1.00 83.12 97 VAL A O 1
ATOM 760 N N . ASN A 1 98 ? 6.376 -8.247 -8.913 1.00 82.50 98 ASN A N 1
ATOM 761 C CA . ASN A 1 98 ? 7.120 -8.157 -7.664 1.00 82.50 98 ASN A CA 1
ATOM 762 C C . ASN A 1 98 ? 7.960 -6.872 -7.583 1.00 82.50 98 ASN A C 1
ATOM 764 O O . ASN A 1 98 ? 9.177 -6.924 -7.705 1.00 82.50 98 ASN A O 1
ATOM 768 N N . ILE A 1 99 ? 7.307 -5.726 -7.411 1.00 80.81 99 ILE A N 1
ATOM 769 C CA . ILE A 1 99 ? 7.972 -4.414 -7.295 1.00 80.81 99 ILE A CA 1
ATOM 770 C C . ILE A 1 99 ? 8.253 -4.068 -5.820 1.00 80.81 99 ILE A C 1
ATOM 772 O O . ILE A 1 99 ? 9.183 -3.334 -5.475 1.00 80.81 99 ILE A O 1
ATOM 776 N N . PHE A 1 100 ? 7.455 -4.626 -4.911 1.00 79.81 100 PHE A N 1
ATOM 777 C CA . PHE A 1 100 ? 7.547 -4.359 -3.480 1.00 79.81 100 PHE A CA 1
ATOM 778 C C . PHE A 1 100 ? 8.807 -4.953 -2.831 1.00 79.81 100 PHE A C 1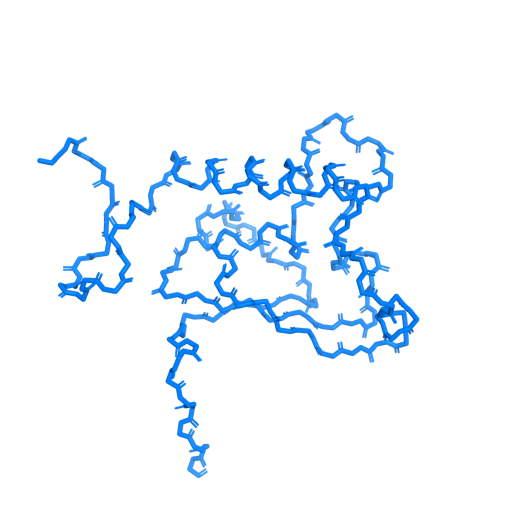
ATOM 780 O O . PHE A 1 100 ? 9.331 -4.333 -1.914 1.00 79.81 100 PHE A O 1
ATOM 787 N N . ASN A 1 101 ? 9.353 -6.087 -3.294 1.00 77.56 101 ASN A N 1
ATOM 788 C CA . ASN A 1 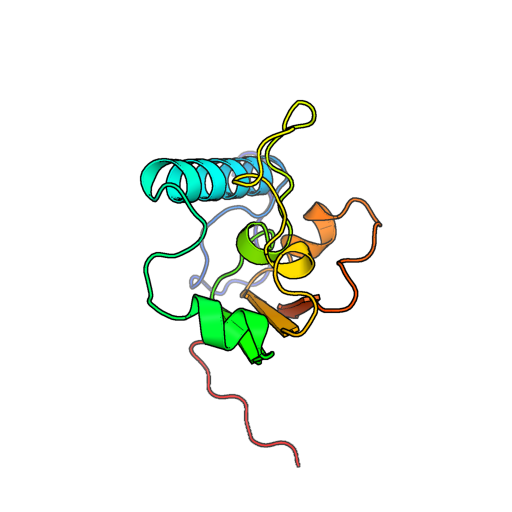101 ? 10.577 -6.647 -2.696 1.00 77.56 101 ASN A CA 1
ATOM 789 C C . ASN A 1 101 ? 11.785 -5.711 -2.850 1.00 77.56 101 ASN A C 1
ATOM 791 O O . ASN A 1 101 ? 12.517 -5.486 -1.884 1.00 77.56 101 ASN A O 1
ATOM 795 N N . ASP A 1 102 ? 11.947 -5.123 -4.034 1.00 74.62 102 ASP A N 1
ATOM 796 C CA . ASP A 1 102 ? 13.031 -4.179 -4.323 1.00 74.62 102 ASP A CA 1
ATOM 797 C C . ASP A 1 102 ? 12.858 -2.873 -3.535 1.00 74.62 102 ASP A C 1
ATOM 799 O O . ASP A 1 102 ? 13.827 -2.218 -3.153 1.00 74.62 102 ASP A O 1
ATOM 803 N N . SER A 1 103 ? 11.612 -2.536 -3.192 1.00 70.38 103 SER A N 1
ATOM 804 C CA . SER A 1 103 ? 11.265 -1.329 -2.437 1.00 70.38 103 SER A CA 1
ATOM 805 C C . SER A 1 103 ? 11.740 -1.359 -0.979 1.00 70.38 103 SER A C 1
ATOM 807 O O . SER A 1 103 ? 11.855 -0.304 -0.351 1.00 70.38 103 SER A O 1
ATOM 809 N N . PHE A 1 104 ? 12.042 -2.538 -0.422 1.00 68.75 104 PHE A N 1
ATOM 810 C CA . PHE A 1 104 ? 12.499 -2.661 0.963 1.00 68.75 104 PHE A CA 1
ATOM 811 C C . PHE A 1 104 ? 14.023 -2.708 1.138 1.00 68.75 104 PHE A C 1
ATOM 813 O O . PHE A 1 104 ? 14.467 -2.732 2.285 1.00 68.75 104 PHE A O 1
ATOM 820 N N . ASN A 1 105 ? 14.840 -2.685 0.072 1.00 65.50 105 ASN A N 1
ATOM 821 C CA . ASN A 1 105 ? 16.314 -2.732 0.165 1.00 65.50 105 ASN A CA 1
ATOM 822 C C . ASN A 1 105 ? 16.817 -3.784 1.184 1.00 65.50 105 ASN A C 1
ATOM 824 O O . ASN A 1 105 ? 17.608 -3.475 2.077 1.00 65.50 105 ASN A O 1
ATOM 828 N N . SER A 1 106 ? 16.290 -5.012 1.109 1.00 61.22 106 SER A N 1
ATOM 829 C CA . SER A 1 106 ? 16.588 -6.130 2.030 1.00 61.22 106 SER A CA 1
ATOM 830 C C . SER A 1 106 ? 16.071 -5.996 3.474 1.00 61.22 106 SER A C 1
ATOM 832 O O . SER A 1 106 ? 16.345 -6.862 4.304 1.00 61.22 106 SER A O 1
ATOM 834 N N . SER A 1 107 ? 15.300 -4.956 3.797 1.00 69.88 107 SER A N 1
ATOM 835 C CA . SER A 1 107 ? 14.556 -4.864 5.060 1.00 69.88 107 SER A CA 1
ATOM 836 C C . SER A 1 107 ? 13.265 -5.683 4.997 1.00 69.88 107 SER A C 1
ATOM 838 O O . SER A 1 107 ? 12.674 -5.855 3.934 1.00 69.88 107 SER A O 1
ATOM 840 N N . SER A 1 108 ? 12.784 -6.173 6.139 1.00 74.94 108 SER A N 1
ATOM 841 C CA . SER A 1 108 ? 11.465 -6.805 6.201 1.00 74.94 108 SER A CA 1
ATOM 842 C C . SER A 1 108 ? 10.348 -5.755 6.292 1.00 74.94 108 SER A C 1
ATOM 844 O O . SER A 1 108 ? 10.535 -4.689 6.898 1.00 74.94 108 SER A O 1
ATOM 846 N N . PRO A 1 109 ? 9.164 -6.029 5.715 1.00 81.62 109 PRO A N 1
ATOM 847 C CA . PRO A 1 109 ? 7.990 -5.207 5.965 1.00 81.62 109 PRO A CA 1
ATOM 848 C C . PRO A 1 109 ? 7.586 -5.277 7.452 1.00 81.62 109 PRO A C 1
ATOM 850 O O . PRO A 1 109 ? 7.998 -6.193 8.172 1.00 81.62 109 PRO A O 1
ATOM 853 N N . PRO A 1 110 ? 6.774 -4.321 7.943 1.00 86.88 110 PRO A N 1
ATOM 854 C CA . PRO A 1 110 ? 6.202 -4.402 9.285 1.00 86.88 110 PRO A CA 1
ATOM 855 C C . PRO A 1 110 ? 5.479 -5.742 9.519 1.00 86.88 110 PRO A C 1
ATOM 857 O O . PRO A 1 110 ? 4.906 -6.288 8.579 1.00 86.88 110 PRO A O 1
ATOM 860 N N . PRO A 1 111 ? 5.432 -6.255 10.762 1.00 90.25 111 PRO A N 1
ATOM 861 C CA . PRO A 1 111 ? 4.918 -7.599 11.054 1.00 90.25 111 PRO A CA 1
ATOM 862 C C . PRO A 1 111 ? 3.432 -7.790 10.720 1.00 90.25 111 PRO A C 1
ATOM 864 O O . PRO A 1 111 ? 2.979 -8.917 10.547 1.00 90.25 111 PRO A O 1
ATOM 867 N N . ASN A 1 112 ? 2.667 -6.703 10.624 1.00 93.81 112 ASN A N 1
ATOM 868 C CA . ASN A 1 112 ? 1.262 -6.710 10.230 1.00 93.81 112 ASN A CA 1
ATOM 869 C C . ASN A 1 112 ? 1.044 -6.420 8.734 1.00 93.81 112 ASN A C 1
ATOM 871 O O . ASN A 1 112 ? -0.082 -6.123 8.335 1.00 93.81 112 ASN A O 1
ATOM 875 N N . VAL A 1 113 ? 2.091 -6.496 7.907 1.00 92.50 113 VAL A N 1
ATOM 876 C CA . VAL A 1 113 ? 2.024 -6.308 6.453 1.00 92.50 113 VAL A CA 1
ATOM 877 C C . VAL A 1 113 ? 2.624 -7.520 5.748 1.00 92.50 113 VAL A C 1
ATOM 879 O O . VAL A 1 113 ? 3.708 -7.983 6.090 1.00 92.50 113 VAL A O 1
ATOM 882 N N . SER A 1 114 ? 1.936 -8.012 4.723 1.00 92.19 114 SER A N 1
ATOM 883 C CA . SER A 1 114 ? 2.442 -9.054 3.827 1.00 92.19 114 SER A CA 1
ATOM 884 C C . SER A 1 114 ? 2.129 -8.711 2.374 1.00 92.19 114 SER A C 1
ATOM 886 O O . SER A 1 114 ? 1.196 -7.956 2.104 1.00 92.19 114 SER A O 1
ATOM 888 N N . PHE A 1 115 ? 2.901 -9.269 1.444 1.00 91.62 115 PHE A N 1
ATOM 889 C CA . PHE A 1 115 ? 2.724 -9.052 0.011 1.00 91.62 115 PHE A CA 1
ATOM 890 C C . PHE A 1 115 ? 2.651 -10.378 -0.735 1.00 91.62 115 PHE A C 1
ATOM 892 O O . PHE A 1 115 ? 3.298 -11.352 -0.345 1.00 91.62 115 PHE A O 1
ATOM 899 N N . GLN A 1 116 ? 1.848 -10.425 -1.795 1.00 90.94 116 GLN A N 1
ATOM 900 C CA . GLN A 1 116 ? 1.663 -11.611 -2.624 1.00 90.94 116 GLN A CA 1
ATOM 901 C C . GLN A 1 116 ? 1.633 -11.221 -4.102 1.00 90.94 116 GLN A C 1
ATOM 903 O O . GLN A 1 116 ? 0.982 -10.251 -4.487 1.00 90.94 116 GLN A O 1
ATOM 908 N N . ILE A 1 117 ? 2.308 -12.008 -4.939 1.00 89.00 117 ILE A N 1
ATOM 909 C CA . ILE A 1 117 ? 2.242 -11.845 -6.393 1.00 89.00 117 ILE A CA 1
ATOM 910 C C . ILE A 1 117 ? 1.010 -12.607 -6.882 1.00 89.00 117 ILE A C 1
ATOM 912 O O . ILE A 1 117 ? 1.022 -13.838 -6.917 1.00 89.00 117 ILE A O 1
ATOM 916 N N . VAL A 1 118 ? -0.071 -11.897 -7.201 1.00 86.44 118 VAL A N 1
ATOM 917 C CA . VAL A 1 118 ? -1.365 -12.491 -7.562 1.00 86.44 118 VAL A CA 1
ATOM 918 C C . VAL A 1 118 ? -2.036 -11.652 -8.643 1.00 86.44 118 VAL A C 1
ATOM 920 O O . VAL A 1 118 ? -2.024 -10.426 -8.607 1.00 86.44 118 VAL A O 1
ATOM 923 N N . ASP A 1 119 ? -2.669 -12.331 -9.597 1.00 85.62 119 ASP A N 1
ATOM 924 C CA . ASP A 1 119 ? -3.638 -11.711 -10.494 1.00 85.62 119 ASP A CA 1
ATOM 925 C C . ASP A 1 119 ? -4.978 -11.582 -9.771 1.00 85.62 119 ASP A C 1
ATOM 927 O O . ASP A 1 119 ? -5.755 -12.533 -9.721 1.00 85.62 119 ASP A O 1
ATOM 931 N N . THR A 1 120 ? -5.239 -10.416 -9.179 1.00 83.56 120 THR A N 1
ATOM 932 C CA . THR A 1 120 ? -6.443 -10.185 -8.364 1.00 83.56 120 THR A CA 1
ATOM 933 C C . THR A 1 120 ? -7.743 -10.279 -9.170 1.00 83.56 120 THR A C 1
ATOM 935 O O . THR A 1 120 ? -8.815 -10.438 -8.590 1.00 83.56 120 THR A O 1
ATOM 938 N N . THR A 1 121 ? -7.675 -10.236 -10.507 1.00 82.00 121 THR A N 1
ATOM 939 C CA . THR A 1 121 ? -8.848 -10.465 -11.369 1.00 82.00 121 THR A CA 1
ATOM 940 C C . THR A 1 121 ? -9.219 -11.944 -11.479 1.00 82.00 121 THR A C 1
ATOM 942 O O . THR A 1 121 ? -10.344 -12.278 -11.854 1.00 82.00 121 THR A O 1
ATOM 945 N N . LYS A 1 122 ? -8.301 -12.847 -11.120 1.00 81.81 122 LYS A N 1
ATOM 946 C CA . LYS A 1 122 ? -8.539 -14.286 -11.088 1.00 81.81 122 LYS A CA 1
ATOM 947 C C . LYS A 1 122 ? -8.897 -14.699 -9.670 1.00 81.81 122 LYS A C 1
ATOM 949 O O . LYS A 1 122 ? -8.140 -14.484 -8.726 1.00 81.81 122 LYS A O 1
ATOM 954 N N . ALA A 1 123 ? -10.061 -15.325 -9.519 1.00 61.16 123 ALA A N 1
ATOM 955 C CA . ALA A 1 123 ? -10.438 -15.930 -8.252 1.00 61.16 123 ALA A CA 1
ATOM 956 C C . ALA A 1 123 ? -9.380 -16.967 -7.850 1.00 61.16 123 ALA A C 1
ATOM 958 O O . ALA A 1 123 ? -8.978 -17.809 -8.657 1.00 61.16 123 ALA A O 1
ATOM 959 N N . ARG A 1 124 ? -8.936 -16.921 -6.591 1.00 56.38 124 ARG A N 1
ATOM 960 C CA . ARG A 1 124 ? -8.110 -17.987 -6.027 1.00 56.38 124 ARG A CA 1
ATOM 961 C C . ARG A 1 124 ? -8.947 -19.266 -6.052 1.00 56.38 124 ARG A C 1
ATOM 963 O O . ARG A 1 124 ? -10.034 -19.290 -5.476 1.00 56.38 124 ARG A O 1
ATOM 970 N N . SER A 1 125 ? -8.459 -20.316 -6.708 1.00 53.12 125 SER A N 1
ATOM 971 C CA . SER A 1 125 ? -9.035 -21.650 -6.535 1.00 53.12 125 SER A CA 1
ATOM 972 C C . SER A 1 125 ? -9.042 -21.972 -5.035 1.00 53.12 125 SER A C 1
ATOM 974 O O . SER A 1 125 ? -8.035 -21.689 -4.370 1.00 53.12 125 SER A O 1
ATOM 976 N N . PRO A 1 126 ? -10.147 -22.494 -4.471 1.00 39.75 126 PRO A N 1
ATOM 977 C CA . PRO A 1 126 ? -10.176 -22.850 -3.059 1.00 39.75 126 PRO A CA 1
ATOM 978 C C . PRO A 1 126 ? -8.996 -23.785 -2.748 1.00 39.75 126 PRO A C 1
ATOM 980 O O . PRO A 1 126 ? -8.596 -24.560 -3.624 1.00 39.75 126 PRO A O 1
ATOM 983 N N . PRO A 1 127 ? -8.377 -23.671 -1.558 1.00 44.94 127 PRO A N 1
ATOM 984 C CA . PRO A 1 127 ? -7.339 -24.616 -1.167 1.00 44.94 127 PRO A CA 1
ATOM 985 C C . PRO A 1 127 ? -7.894 -26.052 -1.242 1.00 44.94 127 PRO A C 1
ATOM 987 O O . PRO A 1 127 ? -9.097 -26.223 -1.021 1.00 44.94 127 PRO A O 1
ATOM 990 N N . PRO A 1 128 ? -7.052 -27.039 -1.601 1.00 50.06 128 PRO A N 1
ATOM 991 C CA . PRO A 1 128 ? -7.456 -28.442 -1.644 1.00 50.06 128 PRO A CA 1
ATOM 992 C C . PRO A 1 128 ? -7.934 -28.947 -0.279 1.00 50.06 128 PRO A C 1
ATOM 994 O O . PRO A 1 128 ? -7.450 -28.421 0.753 1.00 50.06 128 PRO A O 1
#

Radius of gyration: 15.56 Å; Cα contacts (8 Å, |Δi|>4): 174; chains: 1; bounding box: 33×44×42 Å

pLDDT: mean 78.99, std 15.54, range [39.75, 97.31]

Solvent-accessible surface area (backbone atoms only — not comparable to full-atom values): 7858 Å² total; per-residue (Å²): 130,93,80,72,41,58,77,88,64,90,60,79,88,63,84,59,63,64,37,73,69,44,47,52,52,53,45,51,50,54,48,51,49,26,58,76,58,74,29,93,68,86,70,96,47,62,70,51,34,62,72,37,42,83,44,80,38,78,68,31,53,50,37,40,80,52,61,34,65,64,59,99,82,57,86,50,83,82,35,56,24,47,49,71,78,20,67,61,19,36,40,39,30,28,16,82,55,85,37,33,68,70,65,41,76,87,52,81,70,60,94,41,48,49,77,46,80,40,60,83,90,52,81,78,75,76,79,132

Sequence (128 aa):
MDGRGFKLETNPVYPMPNDSDEITRLNNIQYLICYALQGHFKAPVEEHLKRGIRVLDVGCGAGAWCTLNSFPFATSPLQQKLARLYPSSTFVGTDLVNIFNDSFNSSSPPPNVSFQIVDTTKARSPPP

Nearest PDB structures (foldseek):
  4a6d-assembly1_A  TM=6.985E-01  e=9.535E-03  Homo sapiens
  9fcy-assembly3_C  TM=5.326E-01  e=9.535E-03  Kitasatospora cystarginea
  8x47-assembly1_A  TM=5.871E-01  e=6.916E-02  Pyrococcus horikoshii OT3
  3g5l-assembly1_B  TM=5.200E-01  e=1.990E-01  Listeria monocytogenes serotype 4b str. F2365
  2c1z-assembly1_A  TM=4.857E-01  e=2.291E+00  Vitis vinifera

InterPro domains:
  IPR029063 S-adenosyl-L-methionine-dependent methyltransferase superfamily [G3DSA:3.40.50.150] (28-128)
  IPR029063 S-adenosyl-L-methionine-dependent methyltransferase superfamily [SSF53335] (42-119)

Foldseek 3Di:
DPPFADDPDPDVPDPDGQDPVVLVVLLVVQVVVLVVVVALDDDPCLVVLQQEDEEEAEQCQLVCSQAFQPDPPDPDPSRDGSCVSRVRYAYEYEHCDPNNVVSQVPDDGPPRYYYDNDDPVDDDDPDD

Organism: NCBI:txid994334